Protein AF-A0A1B6M3J0-F1 (afdb_monomer_lite)

Foldseek 3Di:
DLDAQVCCCVPPVFGDLPRQSHKDKDKDADDPPDPCLVLLQLLCVVLVHHRIDIDIQGPDLPRDFAPRQLNLLSSQDDPVVSVCSSPDPVSSLSRHPPRPDDVNSVLSSLVVLLVVLVVVQVPDPDHLVRLVVVLPDPDDPSVNRVSSSVNSNNNSSVSSNVSSVVVVPD

Secondary structure (DSSP, 8-state):
----HHHHHHHHS---TT-TT-EEEEEEE--TT-TTHHHHHHHHHHTT--SEEEEEEESSS--S-HHHHHHHHHHH--HHHHHHHHH-TTGGGGGSTT----HHHHHHHHHHHHHHHHHHHHTSSS-HHHHHHHTTSS--HHHHHHHHHHHHHHHHHHHHHHHHHTTS--

InterPro domains:
  IPR015353 Rubisco LSMT, substrate-binding domain [PF09273] (32-157)
  IPR025785 Actin-histidine N-methyltransferase SETD3 [PS51565] (1-170)
  IPR036464 Rubisco LSMT, substrate-binding domain superfamily [G3DSA:3.90.1420.10] (16-170)
  IPR036464 Rubisco LSMT, substrate-binding domain superfamily [SSF81822] (27-167)

pLDDT: mean 94.97, std 6.17, range [44.78, 98.5]

Organism: NCBI:txid36148

Radius of gyration: 18.05 Å; chains: 1; bounding box: 44×30×51 Å

Structure (mmCIF, N/CA/C/O backbone):
data_AF-A0A1B6M3J0-F1
#
_entry.id   AF-A0A1B6M3J0-F1
#
loop_
_atom_site.group_PDB
_atom_site.id
_atom_site.type_symbol
_atom_site.label_atom_id
_atom_site.label_alt_id
_atom_site.label_comp_id
_atom_site.label_asym_id
_atom_site.label_entity_id
_atom_site.label_seq_id
_atom_site.pdbx_PDB_ins_code
_atom_site.Cartn_x
_atom_site.Cartn_y
_atom_site.Cartn_z
_atom_site.occupancy
_atom_site.B_iso_or_equiv
_atom_site.auth_seq_id
_atom_site.auth_comp_id
_atom_site.auth_asym_id
_atom_site.auth_atom_id
_atom_site.pdbx_PDB_model_num
ATOM 1 N N . GLY A 1 1 ? -19.029 -11.200 1.805 1.00 81.50 1 GLY A N 1
ATOM 2 C CA . GLY A 1 1 ? -17.891 -11.269 0.867 1.00 81.50 1 GLY A CA 1
ATOM 3 C C . GLY A 1 1 ? -16.689 -10.561 1.460 1.00 81.50 1 GLY A C 1
ATOM 4 O O . GLY A 1 1 ? -16.881 -9.819 2.419 1.00 81.50 1 GLY A O 1
ATOM 5 N N . ALA A 1 2 ? -15.498 -10.790 0.900 1.00 89.31 2 ALA A N 1
ATOM 6 C CA . ALA A 1 2 ? -14.243 -10.157 1.314 1.00 89.31 2 ALA A CA 1
ATOM 7 C C . ALA A 1 2 ? -14.296 -8.642 1.052 1.00 89.31 2 ALA A C 1
ATOM 9 O O . ALA A 1 2 ? -14.273 -8.211 -0.098 1.00 89.31 2 ALA A O 1
ATOM 10 N N . ARG A 1 3 ? -14.472 -7.849 2.111 1.00 94.06 3 ARG A N 1
ATOM 11 C CA . ARG A 1 3 ? -14.615 -6.387 2.063 1.00 94.06 3 ARG A CA 1
ATOM 12 C C . ARG A 1 3 ? -13.804 -5.773 3.192 1.00 94.06 3 ARG A C 1
ATOM 14 O O . ARG A 1 3 ? -13.760 -6.358 4.274 1.00 94.06 3 ARG A O 1
ATOM 21 N N . SER A 1 4 ? -13.217 -4.606 2.947 1.00 96.81 4 SER A N 1
ATOM 22 C CA . SER A 1 4 ? -12.476 -3.868 3.971 1.00 96.81 4 SER A CA 1
ATOM 23 C C . SER A 1 4 ? -13.411 -3.335 5.059 1.00 96.81 4 SER A C 1
ATOM 25 O O . SER A 1 4 ? -14.615 -3.178 4.837 1.00 96.81 4 SER A O 1
ATOM 27 N N . ASN A 1 5 ? -12.878 -3.016 6.238 1.00 97.88 5 ASN A N 1
ATOM 28 C CA . ASN A 1 5 ? -13.661 -2.360 7.285 1.00 97.88 5 ASN A CA 1
ATOM 29 C C . ASN A 1 5 ? -14.125 -0.957 6.876 1.00 97.88 5 ASN A C 1
ATOM 31 O O . ASN A 1 5 ? -15.194 -0.532 7.311 1.00 97.88 5 ASN A O 1
ATOM 35 N N . ALA A 1 6 ? -13.381 -0.268 6.005 1.00 97.06 6 ALA A N 1
ATOM 36 C CA . ALA A 1 6 ? -13.826 0.995 5.423 1.00 97.06 6 ALA A CA 1
ATOM 37 C C . ALA A 1 6 ? -15.109 0.799 4.594 1.00 97.06 6 ALA A C 1
ATOM 39 O O . ALA A 1 6 ? -16.091 1.515 4.794 1.00 97.06 6 ALA A O 1
ATOM 40 N N . ASP A 1 7 ? -15.144 -0.225 3.734 1.00 96.81 7 ASP A N 1
ATOM 41 C CA . ASP A 1 7 ? -16.330 -0.535 2.927 1.00 96.81 7 ASP A CA 1
ATOM 42 C C . ASP A 1 7 ? -17.501 -1.018 3.795 1.00 96.81 7 ASP A C 1
ATOM 44 O O . ASP A 1 7 ? -18.644 -0.617 3.574 1.00 96.81 7 ASP A O 1
ATOM 48 N N . LEU A 1 8 ? -17.236 -1.874 4.791 1.00 97.56 8 LEU A N 1
ATOM 49 C CA . LEU A 1 8 ? -18.263 -2.379 5.709 1.00 97.56 8 LEU A CA 1
ATOM 50 C C . LEU A 1 8 ? -18.876 -1.254 6.545 1.00 97.56 8 LEU A C 1
ATOM 52 O O . LEU A 1 8 ? -20.094 -1.222 6.711 1.00 97.56 8 LEU A O 1
ATOM 56 N N . LEU A 1 9 ? -18.078 -0.298 7.021 1.00 97.25 9 LEU A N 1
ATOM 57 C CA . LEU A 1 9 ? -18.622 0.818 7.784 1.00 97.25 9 LEU A CA 1
ATOM 58 C C . LEU A 1 9 ? -19.526 1.686 6.905 1.00 97.25 9 LEU A C 1
ATOM 60 O O . LEU A 1 9 ? -20.663 1.958 7.283 1.00 97.25 9 LEU A O 1
ATOM 64 N N . VAL A 1 10 ? -19.048 2.078 5.722 1.00 96.38 10 VAL A N 1
ATOM 65 C CA . VAL A 1 10 ? -19.773 2.996 4.829 1.00 96.38 10 VAL A CA 1
ATOM 66 C C . VAL A 1 10 ? -21.038 2.358 4.252 1.00 96.38 10 VAL A C 1
ATOM 68 O O . VAL A 1 10 ? -22.070 3.019 4.160 1.00 96.38 10 VAL A O 1
ATOM 71 N N . HIS A 1 11 ? -20.981 1.081 3.865 1.00 96.81 11 HIS A N 1
ATOM 72 C CA . HIS A 1 11 ? -22.073 0.425 3.137 1.00 96.81 11 HIS A CA 1
ATOM 73 C C . HIS A 1 11 ? -22.921 -0.521 3.988 1.00 96.81 11 HIS A C 1
ATOM 75 O O . HIS A 1 11 ? -23.999 -0.929 3.554 1.00 96.81 11 HIS A O 1
ATOM 81 N N . ASN A 1 12 ? -22.457 -0.899 5.179 1.00 96.44 12 ASN A N 1
ATOM 82 C CA . ASN A 1 12 ? -23.159 -1.830 6.060 1.00 96.44 12 ASN A CA 1
ATOM 83 C C . ASN A 1 12 ? -23.292 -1.338 7.509 1.00 96.44 12 ASN A C 1
ATOM 85 O O . ASN A 1 12 ? -24.008 -1.975 8.277 1.00 96.44 12 ASN A O 1
ATOM 89 N N . GLY A 1 13 ? -22.669 -0.215 7.878 1.00 96.25 13 GLY A N 1
ATOM 90 C CA . GLY A 1 13 ? -22.856 0.425 9.180 1.00 96.25 13 GLY A CA 1
ATOM 91 C C . GLY A 1 13 ? -22.132 -0.253 10.343 1.00 96.25 13 GLY A C 1
ATOM 92 O O . GLY A 1 13 ? -22.510 -0.028 11.489 1.00 96.25 13 GLY A O 1
ATOM 93 N N . PHE A 1 14 ? -21.115 -1.082 10.086 1.00 96.44 14 PHE A N 1
ATOM 94 C CA . PHE A 1 14 ? -20.349 -1.735 11.150 1.00 96.44 14 PHE A CA 1
ATOM 95 C C . PHE A 1 14 ? -18.865 -1.895 10.809 1.00 96.44 14 PHE A C 1
ATOM 97 O O . PHE A 1 14 ? -18.480 -1.953 9.644 1.00 96.44 14 PHE A O 1
ATOM 104 N N . VAL A 1 15 ? -18.040 -2.025 11.849 1.00 96.94 15 VAL A N 1
ATOM 105 C CA . VAL A 1 15 ? -16.629 -2.422 11.758 1.00 96.94 15 VAL A CA 1
ATOM 106 C C . VAL A 1 15 ? -16.493 -3.815 12.359 1.00 96.94 15 VAL A C 1
ATOM 108 O O . VAL A 1 15 ? -17.053 -4.085 13.419 1.00 96.94 15 VAL A O 1
ATOM 111 N N . TYR A 1 16 ? -15.751 -4.701 11.695 1.00 95.06 16 TYR A N 1
ATOM 112 C CA . TYR A 1 16 ? -15.444 -6.036 12.197 1.00 95.06 16 TYR A CA 1
ATOM 113 C C . TYR A 1 16 ? -13.965 -6.102 12.631 1.00 95.06 16 TYR A C 1
ATOM 115 O O . TYR A 1 16 ? -13.080 -6.157 11.773 1.00 95.06 16 TYR A O 1
ATOM 123 N N . PRO A 1 17 ? -13.661 -6.073 13.947 1.00 88.62 17 PRO A N 1
ATOM 124 C CA . PRO A 1 17 ? -12.281 -5.983 14.448 1.00 88.62 17 PRO A CA 1
ATOM 125 C C . PRO A 1 17 ? -11.341 -7.092 13.952 1.00 88.62 17 PRO A C 1
ATOM 127 O O . PR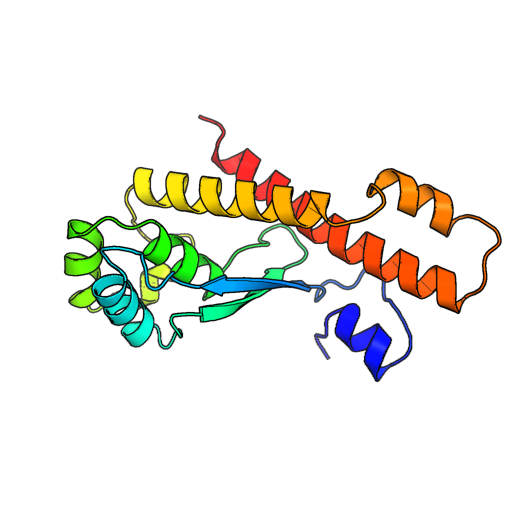O A 1 17 ? -10.163 -6.835 13.682 1.00 88.62 17 PRO A O 1
ATOM 130 N N . ASP A 1 18 ? -11.878 -8.299 13.762 1.00 90.75 18 ASP A N 1
ATOM 131 C CA . ASP A 1 18 ? -11.139 -9.493 13.335 1.00 90.75 18 ASP A CA 1
ATOM 132 C C . ASP A 1 18 ? -11.290 -9.786 11.836 1.00 90.75 18 ASP A C 1
ATOM 134 O O . ASP A 1 18 ? -11.115 -10.916 11.383 1.00 90.75 18 ASP A O 1
ATOM 138 N N . ASN A 1 19 ? -11.620 -8.767 11.040 1.00 95.31 19 ASN A N 1
ATOM 139 C CA . ASN A 1 19 ? -11.766 -8.914 9.599 1.00 95.31 19 ASN A CA 1
ATOM 140 C C . ASN A 1 19 ? -10.438 -9.313 8.937 1.00 95.31 19 ASN A C 1
ATOM 142 O O . ASN A 1 19 ? -9.568 -8.477 8.705 1.00 95.31 19 ASN A O 1
ATOM 146 N N . LEU A 1 20 ? -10.306 -10.592 8.586 1.00 93.75 20 LEU A N 1
ATOM 147 C CA . LEU A 1 20 ? -9.136 -11.138 7.889 1.00 93.75 20 LEU A CA 1
ATOM 148 C C . LEU A 1 20 ? -8.965 -10.583 6.468 1.00 93.75 20 LEU A C 1
ATOM 150 O O . LEU A 1 20 ? -7.880 -10.679 5.907 1.00 93.75 20 LEU A O 1
ATOM 154 N N . HIS A 1 21 ? -10.019 -9.997 5.897 1.00 94.94 21 HIS A N 1
ATOM 155 C CA . HIS A 1 21 ? -10.007 -9.368 4.577 1.00 94.94 21 HIS A CA 1
ATOM 156 C C . HIS A 1 21 ? -9.891 -7.843 4.657 1.00 94.94 21 HIS A C 1
ATOM 158 O O . HIS A 1 21 ? -10.203 -7.150 3.687 1.00 94.94 21 HIS A O 1
ATOM 164 N N . ASP A 1 22 ? -9.504 -7.308 5.817 1.00 97.44 22 ASP A N 1
ATOM 165 C CA . ASP A 1 22 ? -9.300 -5.877 5.955 1.00 97.44 22 ASP A CA 1
ATOM 166 C C . ASP A 1 22 ? -8.068 -5.406 5.179 1.00 97.44 22 ASP A C 1
ATOM 168 O O . ASP A 1 22 ? -7.095 -6.142 4.989 1.00 97.44 22 ASP A O 1
ATOM 172 N N . SER A 1 23 ? -8.116 -4.160 4.724 1.00 97.06 23 SER A N 1
ATOM 173 C CA . SER A 1 23 ? -7.068 -3.586 3.890 1.00 97.06 23 SER A CA 1
ATOM 174 C C . SER A 1 23 ? -7.018 -2.076 4.037 1.00 97.06 23 SER A C 1
ATOM 176 O O . SER A 1 23 ? -8.056 -1.428 4.168 1.00 97.06 23 SER A O 1
ATOM 178 N N . PHE A 1 24 ? -5.824 -1.508 3.914 1.00 97.50 24 PHE A N 1
ATOM 179 C CA . PHE A 1 24 ? -5.606 -0.071 3.888 1.00 97.50 24 PHE A CA 1
ATOM 180 C C . PHE A 1 24 ? -5.258 0.390 2.471 1.00 97.50 24 PHE A C 1
ATOM 182 O O . PHE A 1 24 ? -4.320 -0.118 1.857 1.00 97.50 24 PHE A O 1
ATOM 189 N N . ARG A 1 25 ? -5.984 1.380 1.947 1.00 96.88 25 ARG A N 1
ATOM 190 C CA . ARG A 1 25 ? -5.740 1.913 0.603 1.00 96.88 25 ARG A CA 1
ATOM 191 C C . ARG A 1 25 ? -4.595 2.926 0.611 1.00 96.88 25 ARG A C 1
ATOM 193 O O . ARG A 1 25 ? -4.664 3.941 1.298 1.00 96.88 25 ARG A O 1
ATOM 200 N N . VAL A 1 26 ? -3.575 2.702 -0.212 1.00 96.75 26 VAL A N 1
ATOM 201 C CA . VAL A 1 26 ? -2.438 3.611 -0.392 1.00 96.75 26 VAL A CA 1
ATOM 202 C C . VAL A 1 26 ? -2.342 4.080 -1.839 1.00 96.75 26 VAL A C 1
ATOM 204 O O . VAL A 1 26 ? -2.163 3.291 -2.762 1.00 96.75 26 VAL A O 1
ATOM 207 N N . ARG A 1 27 ? -2.423 5.396 -2.045 1.00 96.31 27 ARG A N 1
ATOM 208 C CA . ARG A 1 27 ? -2.217 5.992 -3.367 1.00 96.31 27 ARG A CA 1
ATOM 209 C C . ARG A 1 27 ? -0.737 6.235 -3.627 1.00 96.31 27 ARG A C 1
ATOM 211 O O . ARG A 1 27 ? -0.088 6.947 -2.849 1.00 96.31 27 ARG A O 1
ATOM 218 N N . LEU A 1 28 ? -0.241 5.676 -4.729 1.00 97.81 28 LEU A N 1
ATOM 219 C CA . LEU A 1 28 ? 1.138 5.804 -5.203 1.00 97.81 28 LEU A CA 1
ATOM 220 C C . LEU A 1 28 ? 1.158 6.214 -6.678 1.00 97.81 28 LEU A C 1
ATOM 222 O O . LEU A 1 28 ? 0.202 5.977 -7.418 1.00 97.81 28 LEU A O 1
ATOM 226 N N . GLY A 1 29 ? 2.251 6.841 -7.107 1.00 97.19 29 GLY A N 1
ATOM 227 C CA . GLY A 1 29 ? 2.433 7.207 -8.504 1.00 97.19 29 GLY A CA 1
ATOM 228 C C . GLY A 1 29 ? 3.853 7.649 -8.832 1.00 97.19 29 GLY A C 1
ATOM 229 O O . GLY A 1 29 ? 4.587 8.113 -7.961 1.00 97.19 29 GLY A O 1
ATOM 230 N N . VAL A 1 30 ? 4.216 7.508 -10.104 1.00 97.31 30 VAL A N 1
ATOM 231 C CA . VAL A 1 30 ? 5.461 8.018 -10.681 1.00 97.31 30 VAL A CA 1
ATOM 232 C C . VAL A 1 30 ? 5.291 9.514 -10.939 1.00 97.31 30 VAL A C 1
ATOM 234 O O . VAL A 1 30 ? 4.358 9.941 -11.626 1.00 97.31 30 VAL A O 1
ATOM 237 N N . ALA A 1 31 ? 6.164 10.332 -10.352 1.00 95.19 31 ALA A N 1
ATOM 238 C CA . ALA A 1 31 ? 6.106 11.779 -10.519 1.00 95.19 31 ALA A CA 1
ATOM 239 C C . ALA A 1 31 ? 6.463 12.174 -11.959 1.00 95.19 31 ALA A C 1
ATOM 241 O O . ALA A 1 31 ? 7.361 11.603 -12.562 1.00 95.19 31 ALA A O 1
ATOM 242 N N . LYS A 1 32 ? 5.823 13.215 -12.505 1.00 92.81 32 LYS A N 1
ATOM 243 C CA . LYS A 1 32 ? 6.162 13.721 -13.852 1.00 92.81 32 LYS A CA 1
ATOM 244 C C . LYS A 1 32 ? 7.578 14.298 -13.946 1.00 92.81 32 LYS A C 1
ATOM 246 O O . LYS A 1 32 ? 8.127 14.374 -15.035 1.00 92.81 32 LYS A O 1
ATOM 251 N N . SER A 1 33 ? 8.131 14.745 -12.820 1.00 95.56 33 SER A N 1
ATOM 252 C CA . SER A 1 33 ? 9.494 15.271 -12.706 1.00 95.56 33 SER A CA 1
ATOM 253 C C . SER A 1 33 ? 10.555 14.179 -12.571 1.00 95.56 33 SER A C 1
ATOM 255 O O . SER A 1 33 ? 11.734 14.497 -12.462 1.00 95.56 33 SER A O 1
ATOM 257 N N . ASP A 1 34 ? 10.147 12.913 -12.494 1.00 96.50 34 ASP A N 1
ATOM 258 C CA . ASP A 1 34 ? 11.059 11.784 -12.415 1.00 96.50 34 ASP A CA 1
ATOM 259 C C . ASP A 1 34 ? 11.776 11.595 -13.767 1.00 96.50 34 ASP A C 1
ATOM 261 O O . ASP A 1 34 ? 11.098 11.404 -14.781 1.00 96.50 34 ASP A O 1
ATOM 265 N N . PRO A 1 35 ? 13.123 11.631 -13.808 1.00 97.25 35 PRO A N 1
ATOM 266 C CA . PRO A 1 35 ? 13.877 11.480 -15.049 1.00 97.25 35 PRO A CA 1
ATOM 267 C C . PRO A 1 35 ? 13.607 10.175 -15.801 1.00 97.25 35 PRO A C 1
ATOM 269 O O . PRO A 1 35 ? 13.737 10.173 -17.018 1.00 97.25 35 PRO A O 1
ATOM 272 N N . LEU A 1 36 ? 13.222 9.094 -15.105 1.00 98.00 36 LEU A N 1
ATOM 273 C CA . LEU A 1 36 ? 12.926 7.795 -15.734 1.00 98.00 36 LEU A CA 1
ATOM 274 C C . LEU A 1 36 ? 11.415 7.507 -15.795 1.00 98.00 36 LEU A C 1
ATOM 276 O O . LEU A 1 36 ? 10.982 6.350 -15.798 1.00 98.00 36 LEU A O 1
ATOM 280 N N . ALA A 1 37 ? 10.573 8.549 -15.775 1.00 97.62 37 ALA A N 1
ATOM 281 C CA . ALA A 1 37 ? 9.119 8.387 -15.770 1.00 97.62 37 ALA A CA 1
ATOM 282 C C . ALA A 1 37 ? 8.600 7.605 -16.987 1.00 97.62 37 ALA A C 1
ATOM 284 O O . ALA A 1 37 ? 7.660 6.815 -16.859 1.00 97.62 37 ALA A O 1
ATOM 285 N N . ALA A 1 38 ? 9.199 7.819 -18.162 1.00 97.44 38 ALA A N 1
ATOM 286 C CA . ALA A 1 38 ? 8.793 7.161 -19.399 1.00 97.44 38 ALA A CA 1
ATOM 287 C C . ALA A 1 38 ? 9.142 5.664 -19.380 1.00 97.44 38 ALA A C 1
ATOM 289 O O . ALA A 1 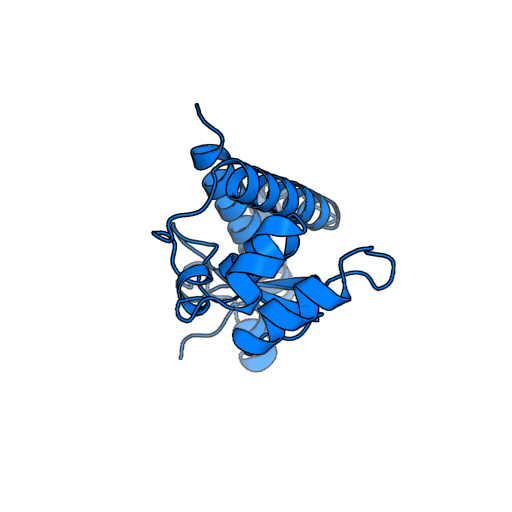38 ? 8.318 4.822 -19.741 1.00 97.44 38 ALA A O 1
ATOM 290 N N . GLU A 1 39 ? 10.336 5.331 -18.901 1.00 98.19 39 GLU A N 1
ATOM 291 C CA . GLU A 1 39 ? 10.872 3.981 -18.778 1.00 98.19 39 GLU A CA 1
ATOM 292 C C . GLU A 1 39 ? 10.084 3.184 -17.735 1.00 98.19 39 GLU A C 1
ATOM 294 O O . GLU A 1 39 ? 9.612 2.083 -18.024 1.00 98.19 39 GLU A O 1
ATOM 299 N N . ARG A 1 40 ? 9.826 3.775 -16.558 1.00 98.44 40 ARG A N 1
ATOM 300 C CA . ARG A 1 40 ? 8.937 3.178 -15.547 1.00 98.44 40 ARG A CA 1
ATOM 301 C C . ARG A 1 40 ? 7.539 2.950 -16.107 1.00 98.44 40 ARG A C 1
ATOM 303 O O . ARG A 1 40 ? 6.981 1.870 -15.932 1.00 98.44 40 ARG A O 1
ATOM 310 N N . GLY A 1 41 ? 6.990 3.932 -16.824 1.00 97.88 41 GLY A N 1
ATOM 311 C CA . GLY A 1 41 ? 5.690 3.812 -17.482 1.00 97.88 41 GLY A CA 1
ATOM 312 C C . GLY A 1 41 ? 5.626 2.655 -18.479 1.00 97.88 41 GLY A C 1
ATOM 313 O O . GLY A 1 41 ? 4.623 1.946 -18.518 1.00 97.88 41 GLY A O 1
ATOM 314 N N . ARG A 1 42 ? 6.703 2.410 -19.234 1.00 98.00 42 ARG A N 1
ATOM 315 C CA . ARG A 1 42 ? 6.790 1.290 -20.180 1.00 98.00 42 ARG A CA 1
ATOM 316 C C . ARG A 1 42 ? 6.717 -0.064 -19.472 1.00 98.00 42 ARG A C 1
ATOM 318 O O . ARG A 1 42 ? 5.936 -0.913 -19.892 1.00 98.00 42 ARG A O 1
ATOM 325 N N . VAL A 1 43 ? 7.479 -0.258 -18.393 1.00 98.38 43 VAL A N 1
ATOM 326 C CA . VAL A 1 43 ? 7.450 -1.517 -17.623 1.00 98.38 43 VAL A CA 1
ATOM 327 C C . VAL A 1 43 ? 6.095 -1.703 -16.929 1.00 98.38 43 VAL A C 1
ATOM 329 O O . VAL A 1 43 ? 5.502 -2.777 -17.018 1.00 98.38 43 VAL A O 1
ATOM 332 N N . LEU A 1 44 ? 5.551 -0.647 -16.311 1.00 98.38 44 LEU A N 1
ATOM 333 C CA . LEU A 1 44 ? 4.227 -0.684 -15.675 1.00 98.38 44 LEU A CA 1
ATOM 334 C C . LEU A 1 44 ? 3.112 -1.024 -16.673 1.00 98.38 44 LEU A C 1
ATOM 336 O O . LEU A 1 44 ? 2.244 -1.834 -16.358 1.00 98.38 44 LEU A O 1
ATOM 340 N N . ALA A 1 45 ? 3.160 -0.487 -17.894 1.00 97.88 45 ALA A N 1
ATOM 341 C CA . ALA A 1 45 ? 2.180 -0.802 -18.930 1.00 97.88 45 ALA A CA 1
ATOM 342 C C . ALA A 1 45 ? 2.177 -2.297 -19.295 1.00 97.88 45 ALA A C 1
ATOM 344 O O . ALA A 1 45 ? 1.106 -2.876 -19.475 1.00 97.88 45 ALA A O 1
ATOM 345 N N . ARG A 1 46 ? 3.349 -2.948 -19.336 1.00 97.56 46 ARG A N 1
ATOM 346 C CA . ARG A 1 46 ? 3.449 -4.404 -19.566 1.00 97.56 46 ARG A CA 1
ATOM 347 C C . ARG A 1 46 ? 2.871 -5.229 -18.414 1.00 97.56 46 ARG A C 1
ATOM 349 O O . ARG A 1 46 ? 2.387 -6.331 -18.641 1.00 97.56 46 ARG A O 1
ATOM 356 N N . LEU A 1 47 ? 2.873 -4.675 -17.204 1.00 96.94 47 LEU A N 1
ATOM 357 C CA . LEU A 1 47 ? 2.215 -5.238 -16.021 1.00 96.94 47 LEU A CA 1
ATOM 358 C C . LEU A 1 47 ? 0.714 -4.909 -15.943 1.00 96.94 47 LEU A C 1
ATOM 360 O O . LEU A 1 47 ? 0.071 -5.256 -14.955 1.00 96.94 47 LEU A O 1
ATOM 364 N N . ALA A 1 48 ? 0.158 -4.215 -16.945 1.00 97.00 48 ALA A N 1
ATOM 365 C CA . ALA A 1 48 ? -1.190 -3.647 -16.912 1.00 97.00 48 ALA A CA 1
ATOM 366 C C . ALA A 1 48 ? -1.438 -2.733 -15.692 1.00 97.00 48 ALA A C 1
ATOM 368 O O . ALA A 1 48 ? -2.562 -2.618 -15.201 1.00 97.00 48 ALA A O 1
ATOM 369 N N . LEU A 1 49 ? -0.386 -2.064 -15.209 1.00 97.12 49 LEU A N 1
ATOM 370 C CA . LEU A 1 49 ? -0.447 -1.108 -14.110 1.00 97.12 49 LEU A CA 1
ATOM 371 C C . LEU A 1 49 ? -0.396 0.330 -14.637 1.00 97.12 49 LEU A C 1
ATOM 373 O O . LEU A 1 49 ? 0.437 0.655 -15.487 1.00 97.12 49 LEU A O 1
ATOM 377 N N . PRO A 1 50 ? -1.245 1.233 -14.121 1.00 96.94 50 PRO A N 1
ATOM 378 C CA . PRO A 1 50 ? -1.127 2.649 -14.427 1.00 96.94 50 PRO A CA 1
ATOM 379 C C . PRO A 1 50 ? 0.084 3.259 -13.706 1.00 96.94 50 PRO A C 1
ATOM 381 O O . PRO A 1 50 ? 0.543 2.772 -12.673 1.00 96.94 50 PRO A O 1
ATOM 384 N N . THR A 1 51 ? 0.567 4.397 -14.205 1.00 96.75 51 THR A N 1
ATOM 385 C CA . THR A 1 51 ? 1.660 5.154 -13.566 1.00 96.75 51 THR A CA 1
ATOM 386 C C . THR A 1 51 ? 1.260 5.796 -12.240 1.00 96.75 51 THR A C 1
ATOM 388 O O . THR A 1 51 ? 2.135 6.205 -11.482 1.00 96.75 51 THR A O 1
ATOM 391 N N . ALA A 1 52 ? -0.038 5.873 -11.937 1.00 97.38 52 ALA A N 1
ATOM 392 C CA . ALA A 1 52 ? -0.569 6.240 -10.632 1.00 97.38 52 ALA A CA 1
ATOM 393 C C . ALA A 1 52 ? -1.852 5.449 -10.347 1.00 97.38 52 ALA A C 1
ATOM 395 O O . ALA A 1 52 ? -2.762 5.433 -11.177 1.00 97.38 52 ALA A O 1
ATOM 396 N N . ALA A 1 53 ? -1.930 4.825 -9.174 1.00 96.00 53 ALA A N 1
ATOM 397 C CA . ALA A 1 53 ? -3.050 3.981 -8.769 1.00 96.00 53 ALA A CA 1
ATOM 398 C C . ALA A 1 53 ? -3.264 4.001 -7.252 1.00 96.00 53 ALA A C 1
ATOM 400 O O . ALA A 1 53 ? -2.380 4.371 -6.471 1.00 96.00 53 ALA A O 1
ATOM 401 N N . ASP A 1 54 ? -4.458 3.566 -6.863 1.00 96.62 54 ASP A N 1
ATOM 402 C CA . ASP A 1 54 ? -4.752 3.152 -5.501 1.00 96.62 54 ASP A CA 1
ATOM 403 C C . ASP A 1 54 ? -4.359 1.677 -5.354 1.00 96.62 54 ASP A C 1
ATOM 405 O O . ASP A 1 54 ? -4.890 0.811 -6.046 1.00 96.62 54 ASP A O 1
ATOM 409 N N . PHE A 1 55 ? -3.430 1.402 -4.448 1.00 97.38 55 PHE A N 1
ATOM 410 C CA . PHE A 1 55 ? -3.014 0.058 -4.061 1.00 97.38 55 PHE A CA 1
ATOM 411 C C . PHE A 1 55 ? -3.552 -0.278 -2.672 1.00 97.38 55 PHE A C 1
ATOM 413 O O . PHE A 1 55 ? -4.079 0.589 -1.971 1.00 97.38 55 PHE A O 1
ATOM 420 N N . VAL A 1 56 ? -3.398 -1.532 -2.253 1.00 96.38 56 VAL A N 1
ATOM 421 C CA . VAL A 1 56 ? -3.843 -1.997 -0.937 1.00 96.38 56 VAL A CA 1
ATOM 422 C C . VAL A 1 56 ? -2.688 -2.596 -0.146 1.00 96.38 56 VAL A C 1
ATOM 424 O O . VAL A 1 56 ? -1.904 -3.378 -0.674 1.00 96.38 56 VAL A O 1
ATOM 427 N N . LEU A 1 57 ? -2.601 -2.214 1.125 1.00 97.62 57 LEU A N 1
ATOM 428 C CA . LEU A 1 57 ? -1.879 -2.949 2.153 1.00 97.62 57 LEU A CA 1
ATOM 429 C C . LEU A 1 57 ? -2.864 -3.905 2.810 1.00 97.62 57 LEU A C 1
ATOM 431 O O . LEU A 1 57 ? -3.923 -3.478 3.273 1.00 97.62 57 LEU A O 1
ATOM 435 N N . LEU A 1 58 ? -2.532 -5.186 2.837 1.00 96.31 58 LEU A N 1
ATOM 436 C CA . LEU A 1 58 ? -3.410 -6.212 3.384 1.00 96.31 58 LEU A CA 1
ATOM 437 C C . LEU A 1 58 ? -3.200 -6.363 4.886 1.00 96.31 58 LEU A C 1
ATOM 439 O O . LEU A 1 58 ? -2.095 -6.185 5.403 1.00 96.31 58 LEU A O 1
ATOM 443 N N . ARG A 1 59 ? -4.256 -6.742 5.602 1.00 94.06 59 ARG A N 1
ATOM 444 C CA . ARG A 1 59 ? -4.101 -7.268 6.954 1.00 94.06 59 ARG A CA 1
ATOM 445 C C . ARG A 1 59 ? -3.437 -8.646 6.895 1.00 94.06 59 ARG A C 1
ATOM 447 O O . ARG A 1 59 ? -3.840 -9.497 6.111 1.00 94.06 59 ARG A O 1
ATOM 454 N N . GLY A 1 60 ? -2.486 -8.895 7.794 1.00 88.94 60 GLY A N 1
ATOM 455 C CA . GLY A 1 60 ? -1.904 -10.222 8.004 1.00 88.94 60 GLY A CA 1
ATOM 456 C C . GLY A 1 60 ? -0.381 -10.256 7.855 1.00 88.94 60 GLY A C 1
ATOM 457 O O . GLY A 1 60 ? 0.264 -9.208 7.849 1.00 88.94 60 GLY A O 1
ATOM 458 N N . PRO A 1 61 ? 0.209 -11.462 7.760 1.00 88.00 61 PRO A N 1
ATOM 459 C CA . PRO A 1 61 ? 1.661 -11.647 7.752 1.00 88.00 61 PRO A CA 1
ATOM 460 C C . PRO A 1 61 ? 2.325 -11.244 6.429 1.00 88.00 61 PRO A C 1
ATOM 462 O O . PRO A 1 61 ? 3.545 -11.123 6.379 1.00 88.00 61 PRO A O 1
ATOM 465 N N . GLN A 1 62 ? 1.550 -11.054 5.357 1.00 91.00 62 GLN A N 1
ATOM 466 C CA . GLN A 1 62 ? 2.026 -10.623 4.041 1.00 91.00 62 GLN A CA 1
ATOM 467 C C . GLN A 1 62 ? 1.215 -9.401 3.577 1.00 91.00 62 GLN A C 1
ATOM 469 O O . GLN A 1 62 ? 0.303 -9.523 2.768 1.00 91.00 62 GLN A O 1
ATOM 474 N N . PRO A 1 63 ? 1.509 -8.207 4.119 1.00 94.75 63 PRO A N 1
ATOM 475 C CA . PRO A 1 63 ? 0.745 -6.995 3.838 1.00 94.75 63 PRO A CA 1
ATOM 476 C C . PRO A 1 63 ? 1.028 -6.400 2.451 1.00 94.75 63 PRO A C 1
ATOM 478 O O . PRO A 1 63 ? 0.307 -5.501 2.023 1.00 94.75 63 PRO A O 1
ATOM 481 N N . VAL A 1 64 ? 2.077 -6.864 1.762 1.00 95.31 64 VAL A N 1
ATOM 482 C CA . VAL A 1 64 ? 2.530 -6.350 0.464 1.00 95.31 64 VAL A CA 1
ATOM 483 C C . VAL A 1 64 ? 2.712 -7.511 -0.507 1.00 95.31 64 VAL A C 1
ATOM 485 O O . VAL A 1 64 ? 3.586 -8.350 -0.307 1.00 95.31 64 VAL A O 1
ATOM 488 N N . GLU A 1 65 ? 1.920 -7.532 -1.575 1.00 92.81 65 GLU A N 1
ATOM 489 C CA . GLU A 1 65 ? 1.968 -8.576 -2.601 1.00 92.81 65 GLU A CA 1
ATOM 490 C C . GLU A 1 65 ? 1.487 -8.064 -3.968 1.00 92.81 65 GLU A C 1
ATOM 492 O O . GLU A 1 65 ? 0.981 -6.940 -4.100 1.00 92.81 65 GLU A O 1
ATOM 497 N N . GLY A 1 66 ? 1.669 -8.889 -5.002 1.00 95.56 66 GLY A N 1
ATOM 498 C CA . GLY A 1 66 ? 1.072 -8.697 -6.319 1.00 95.56 66 GLY A CA 1
ATOM 499 C C . GLY A 1 66 ? 1.407 -7.347 -6.953 1.00 95.56 66 GLY A C 1
ATOM 500 O O . GLY A 1 66 ? 2.568 -6.988 -7.153 1.00 95.56 66 GLY A O 1
ATOM 501 N N . GLN A 1 67 ? 0.363 -6.585 -7.284 1.00 96.56 67 GLN A N 1
ATOM 502 C CA . GLN A 1 67 ? 0.483 -5.312 -7.998 1.00 96.56 67 GLN A CA 1
ATOM 503 C C . GLN A 1 67 ? 1.217 -4.229 -7.199 1.00 96.56 67 GLN A C 1
ATOM 505 O O . GLN A 1 67 ? 1.986 -3.467 -7.784 1.00 96.56 67 GLN A O 1
ATOM 510 N N . LEU A 1 68 ? 1.013 -4.164 -5.876 1.00 97.62 68 LEU A N 1
ATOM 511 C CA . LEU A 1 68 ? 1.723 -3.200 -5.031 1.00 97.62 68 LEU A CA 1
ATOM 512 C C . LEU A 1 68 ? 3.224 -3.511 -5.020 1.00 97.62 68 LEU A C 1
ATOM 514 O O . LEU A 1 68 ? 4.036 -2.606 -5.200 1.00 97.62 68 LEU A O 1
ATOM 518 N N . LEU A 1 69 ? 3.587 -4.787 -4.867 1.00 97.12 69 LEU A N 1
ATOM 519 C CA . LEU A 1 69 ? 4.982 -5.227 -4.888 1.00 97.12 69 LEU A CA 1
ATOM 520 C C . LEU A 1 69 ? 5.656 -4.889 -6.225 1.00 97.12 69 LEU A C 1
ATOM 522 O O . LEU A 1 69 ? 6.720 -4.267 -6.243 1.00 97.12 69 LEU A O 1
ATOM 526 N N . ALA A 1 70 ? 5.007 -5.225 -7.340 1.00 97.88 70 ALA A N 1
ATOM 527 C CA . ALA A 1 70 ? 5.529 -4.927 -8.669 1.00 97.88 70 ALA A CA 1
ATOM 528 C C . ALA A 1 70 ? 5.708 -3.419 -8.895 1.00 97.88 70 ALA A C 1
ATOM 530 O O . ALA A 1 70 ? 6.750 -2.989 -9.392 1.00 97.88 70 ALA A O 1
ATOM 531 N N . PHE A 1 71 ? 4.737 -2.600 -8.474 1.00 98.50 71 PHE A N 1
ATOM 532 C CA . PHE A 1 71 ? 4.847 -1.146 -8.574 1.00 98.50 71 PHE A CA 1
ATOM 533 C C . PHE A 1 71 ? 6.045 -0.611 -7.780 1.00 98.50 71 PHE A C 1
ATOM 535 O O . PHE A 1 71 ? 6.823 0.178 -8.310 1.00 98.50 71 PHE A O 1
ATOM 542 N N . LEU A 1 72 ? 6.226 -1.050 -6.530 1.00 97.69 72 LEU A N 1
ATOM 543 C CA . LEU A 1 72 ? 7.334 -0.614 -5.670 1.00 97.69 72 LEU A CA 1
ATOM 544 C C . LEU A 1 72 ? 8.702 -0.987 -6.251 1.00 97.69 72 LEU A C 1
ATOM 546 O O . LEU A 1 72 ? 9.635 -0.180 -6.192 1.00 97.69 72 LEU A O 1
ATOM 550 N N . ARG A 1 73 ? 8.813 -2.179 -6.846 1.00 97.69 73 ARG A N 1
ATOM 551 C CA . ARG A 1 73 ? 10.025 -2.636 -7.537 1.00 97.69 73 ARG A CA 1
ATOM 552 C C . ARG A 1 73 ? 10.341 -1.747 -8.731 1.00 97.69 73 ARG A C 1
ATOM 554 O O . ARG A 1 73 ? 11.421 -1.166 -8.772 1.00 97.69 73 ARG A O 1
ATOM 561 N N . VAL A 1 74 ? 9.388 -1.555 -9.647 1.00 98.12 74 VAL A N 1
ATOM 562 C CA . VAL A 1 74 ? 9.578 -0.694 -10.832 1.00 98.12 74 VAL A CA 1
ATOM 563 C C . VAL A 1 74 ? 9.881 0.752 -10.433 1.00 98.12 74 VAL A C 1
ATOM 565 O O . VAL A 1 74 ? 10.759 1.395 -11.007 1.00 98.12 74 VAL A O 1
ATOM 568 N N . PHE A 1 75 ? 9.214 1.260 -9.397 1.00 97.44 75 PHE A N 1
ATOM 569 C CA . PHE A 1 75 ? 9.489 2.584 -8.844 1.00 97.44 75 PHE A CA 1
ATOM 570 C C . PHE A 1 75 ? 10.944 2.725 -8.358 1.00 97.44 75 PHE A C 1
ATOM 572 O O . PHE A 1 75 ? 11.542 3.787 -8.505 1.00 97.44 75 PHE A O 1
ATOM 579 N N . SER A 1 76 ? 11.542 1.644 -7.859 1.00 97.00 76 SER A N 1
ATOM 580 C CA . SER A 1 76 ? 12.878 1.636 -7.243 1.00 97.00 76 SER A CA 1
ATOM 581 C C . SER A 1 76 ? 14.024 1.269 -8.195 1.00 97.00 76 SER A C 1
ATOM 583 O O . SER A 1 76 ? 15.199 1.412 -7.840 1.00 97.00 76 SER A O 1
ATOM 585 N N . MET A 1 77 ? 13.699 0.817 -9.407 1.00 97.38 77 MET A N 1
ATOM 586 C CA . MET A 1 77 ? 14.660 0.427 -10.439 1.00 97.38 77 MET A CA 1
ATOM 587 C C . MET A 1 77 ? 15.481 1.612 -10.965 1.00 97.38 77 MET A C 1
ATOM 589 O O . MET A 1 77 ? 15.008 2.751 -11.014 1.00 97.38 77 MET A O 1
ATOM 593 N N . GLN A 1 78 ? 16.719 1.322 -11.370 1.00 96.56 78 GLN A N 1
ATOM 594 C CA . GLN A 1 78 ? 17.555 2.221 -12.177 1.00 96.56 78 GLN A CA 1
ATOM 595 C C . GLN A 1 78 ? 17.349 1.941 -13.670 1.00 96.56 78 GLN A C 1
ATOM 597 O O . GLN A 1 78 ? 16.700 0.961 -14.032 1.00 96.56 78 GLN A O 1
ATOM 602 N N . GLN A 1 79 ? 17.927 2.781 -14.529 1.00 96.69 79 GLN A N 1
ATOM 603 C CA . GLN A 1 79 ? 17.761 2.700 -15.981 1.00 96.69 79 GLN A CA 1
ATOM 604 C C . GLN A 1 79 ? 18.044 1.299 -16.552 1.00 96.69 79 GLN A C 1
ATOM 606 O O . GLN A 1 79 ? 17.181 0.745 -17.223 1.00 96.69 79 GLN A O 1
ATOM 611 N N . GLU A 1 80 ? 19.180 0.688 -16.210 1.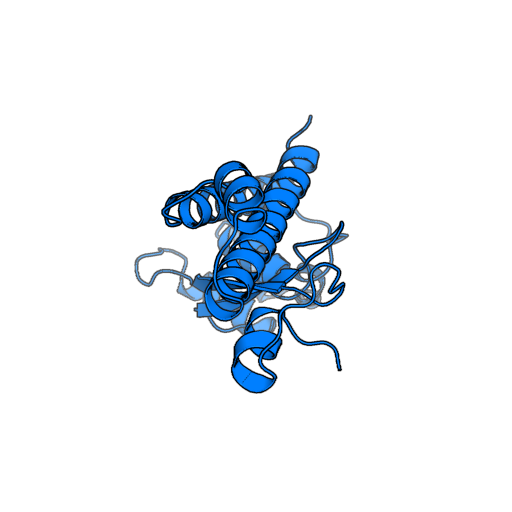00 95.81 80 GLU A N 1
ATOM 612 C CA . GLU A 1 80 ? 19.573 -0.649 -16.697 1.00 95.81 80 GLU A CA 1
ATOM 613 C C . GLU A 1 80 ? 18.540 -1.744 -16.368 1.00 95.81 80 GLU A C 1
ATOM 615 O O . GLU A 1 80 ? 18.217 -2.597 -17.195 1.00 95.81 80 GLU A O 1
ATOM 620 N N . HIS A 1 81 ? 17.941 -1.674 -15.176 1.00 96.56 81 HIS A N 1
ATOM 621 C CA . HIS A 1 81 ? 16.903 -2.603 -14.748 1.00 96.56 81 HIS A CA 1
ATOM 622 C C . HIS A 1 81 ? 15.625 -2.394 -15.566 1.00 96.56 81 HIS A C 1
ATOM 624 O O . HIS A 1 81 ? 14.982 -3.358 -15.974 1.00 96.56 81 HIS A O 1
ATOM 630 N N . LEU A 1 82 ? 15.243 -1.134 -15.799 1.00 97.81 82 LEU A N 1
ATOM 631 C CA . LEU A 1 82 ? 14.047 -0.793 -16.566 1.00 97.81 82 LEU A CA 1
ATOM 632 C C . LEU A 1 82 ? 14.179 -1.229 -18.024 1.00 97.81 82 LEU A C 1
ATOM 634 O O . LEU A 1 82 ? 13.213 -1.741 -18.580 1.00 97.81 82 LEU A O 1
ATOM 638 N N . GLU A 1 83 ? 15.360 -1.070 -18.620 1.00 96.50 83 GLU A N 1
ATOM 639 C CA . GLU A 1 83 ? 15.664 -1.551 -19.971 1.00 96.50 83 GLU A CA 1
ATOM 640 C C . GLU A 1 83 ? 15.528 -3.079 -20.047 1.00 96.50 83 GLU A C 1
ATOM 642 O O . GLU A 1 83 ? 14.775 -3.584 -20.880 1.00 96.50 83 GLU A O 1
ATOM 647 N N . HIS A 1 84 ? 16.132 -3.813 -19.105 1.00 95.75 84 HIS A N 1
ATOM 648 C CA . HIS A 1 84 ? 16.001 -5.271 -19.029 1.00 95.75 84 HIS A CA 1
ATOM 649 C C . HIS A 1 84 ? 14.537 -5.729 -18.893 1.00 95.75 84 HIS A C 1
ATOM 651 O O . HIS A 1 84 ? 14.048 -6.567 -19.656 1.00 95.75 84 HIS A O 1
ATOM 657 N N . TRP A 1 85 ? 13.802 -5.170 -17.928 1.00 96.44 85 TRP A N 1
ATOM 658 C CA . TRP A 1 85 ? 12.419 -5.566 -17.654 1.00 96.44 85 TRP A CA 1
ATOM 659 C C . TRP A 1 85 ? 11.421 -5.055 -18.699 1.00 96.44 85 TRP A C 1
ATOM 661 O O . TRP A 1 85 ? 10.326 -5.608 -18.817 1.00 96.44 85 TRP A O 1
ATOM 671 N N . ALA A 1 86 ? 11.775 -4.043 -19.492 1.00 95.75 86 ALA A N 1
ATOM 672 C CA . ALA A 1 86 ? 10.960 -3.602 -20.619 1.00 95.75 86 ALA A CA 1
ATOM 673 C C . ALA A 1 86 ? 10.913 -4.646 -21.744 1.00 95.75 86 ALA A C 1
ATOM 675 O O . ALA A 1 86 ? 9.893 -4.728 -22.425 1.00 95.75 86 ALA A O 1
ATOM 676 N N . GLU A 1 87 ? 11.958 -5.462 -21.894 1.00 95.38 87 GLU A N 1
ATOM 677 C CA . GLU A 1 87 ? 12.073 -6.473 -22.955 1.00 95.38 87 GLU A CA 1
ATOM 678 C C . GLU A 1 87 ? 11.853 -7.908 -22.450 1.00 95.38 87 GLU A C 1
ATOM 680 O O . GLU A 1 87 ? 11.463 -8.779 -23.218 1.00 95.38 87 GLU A O 1
ATOM 685 N N . SER A 1 88 ? 12.030 -8.161 -21.150 1.00 95.19 88 SER A N 1
ATOM 686 C CA . SER A 1 88 ? 11.892 -9.498 -20.555 1.00 95.19 88 SER A CA 1
ATOM 687 C C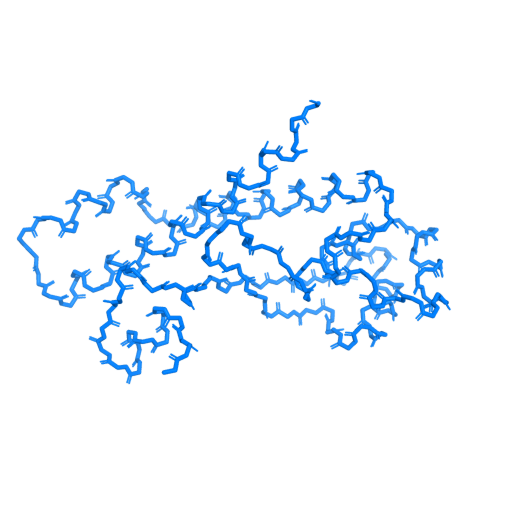 . SER A 1 88 ? 10.482 -10.083 -20.702 1.00 95.19 88 SER A C 1
ATOM 689 O O . SER A 1 88 ? 9.508 -9.486 -20.243 1.00 95.19 88 SER A O 1
ATOM 691 N N . ASP A 1 89 ? 10.341 -11.294 -21.243 1.00 94.81 89 ASP A N 1
ATOM 692 C CA . ASP A 1 89 ? 9.057 -12.023 -21.284 1.00 94.81 89 ASP A CA 1
ATOM 693 C C . ASP A 1 89 ? 8.527 -12.402 -19.893 1.00 94.81 89 ASP A C 1
ATOM 695 O O . ASP A 1 89 ? 7.358 -12.744 -19.730 1.00 94.81 89 ASP A O 1
ATOM 699 N N . LYS A 1 90 ? 9.378 -12.302 -18.870 1.00 95.12 90 LYS A N 1
ATOM 700 C CA . LYS A 1 90 ? 9.072 -12.666 -17.487 1.00 95.12 90 LYS A CA 1
ATOM 701 C C . LYS A 1 90 ? 8.644 -11.484 -16.626 1.00 95.12 90 LYS A C 1
ATOM 703 O O . LYS A 1 90 ? 8.666 -11.584 -15.410 1.00 95.12 90 LYS A O 1
ATOM 708 N N . VAL A 1 91 ? 8.259 -10.349 -17.214 1.00 96.44 91 VAL A N 1
ATOM 709 C CA . VAL A 1 91 ? 7.920 -9.125 -16.458 1.00 96.44 91 VAL A CA 1
ATOM 710 C C . VAL A 1 91 ? 6.881 -9.351 -15.351 1.00 96.44 91 VAL A C 1
ATOM 712 O O . VAL A 1 91 ? 6.973 -8.727 -14.298 1.00 96.44 91 VAL A O 1
ATOM 715 N N . SER A 1 92 ? 5.947 -10.290 -15.534 1.00 95.94 92 SER A N 1
ATOM 716 C CA . SER A 1 92 ? 4.975 -10.697 -14.510 1.00 95.94 92 SER A CA 1
ATOM 717 C C . SER A 1 92 ? 5.614 -11.205 -13.218 1.00 95.94 92 SER A C 1
ATOM 719 O O . SER A 1 92 ? 4.987 -11.107 -12.161 1.00 95.94 92 SER A O 1
ATOM 721 N N . ASP A 1 93 ? 6.852 -11.702 -13.274 1.00 96.44 93 ASP A N 1
ATOM 722 C CA . ASP A 1 93 ? 7.568 -12.232 -12.117 1.00 96.44 93 ASP A CA 1
ATOM 723 C C . ASP A 1 93 ? 7.775 -11.158 -11.044 1.00 96.44 93 ASP A C 1
ATOM 725 O O . ASP A 1 93 ? 7.753 -11.461 -9.853 1.00 96.44 93 ASP A O 1
ATOM 729 N N . LEU A 1 94 ? 7.813 -9.878 -11.440 1.00 96.75 94 LEU A N 1
ATOM 730 C CA . LEU A 1 94 ? 7.874 -8.729 -10.533 1.00 96.75 94 LEU A CA 1
ATOM 731 C C . LEU A 1 94 ? 6.708 -8.664 -9.536 1.00 96.75 94 LEU A C 1
ATOM 733 O O . LEU A 1 94 ? 6.820 -7.961 -8.532 1.00 96.75 94 LEU A O 1
ATOM 737 N N . THR A 1 95 ? 5.611 -9.382 -9.776 1.00 96.19 95 THR A N 1
ATOM 738 C CA . THR A 1 95 ? 4.466 -9.464 -8.855 1.00 96.19 95 THR A CA 1
ATOM 739 C C . THR A 1 95 ? 4.642 -10.504 -7.746 1.00 96.19 95 THR A C 1
ATOM 741 O O . THR A 1 95 ? 3.933 -10.436 -6.740 1.00 96.19 95 THR A O 1
ATOM 744 N N . TYR A 1 96 ? 5.591 -11.435 -7.885 1.00 94.25 96 TYR A N 1
ATOM 745 C CA . TYR A 1 96 ? 5.778 -12.538 -6.943 1.00 94.25 96 TYR A CA 1
ATOM 746 C C . TYR A 1 96 ? 6.923 -12.269 -5.961 1.00 94.25 96 TYR A C 1
ATOM 748 O O . TYR A 1 96 ? 7.976 -11.774 -6.372 1.00 94.25 96 TYR A O 1
ATOM 756 N N . PRO A 1 97 ? 6.777 -12.631 -4.674 1.00 88.56 97 PRO A N 1
ATOM 757 C CA . PRO A 1 97 ? 7.838 -12.468 -3.680 1.00 88.56 97 PRO A CA 1
ATOM 758 C C . PRO A 1 97 ? 9.169 -13.109 -4.092 1.00 88.56 97 PRO A C 1
ATOM 760 O O . PRO A 1 97 ? 10.208 -12.480 -3.925 1.00 88.56 97 PRO A O 1
ATOM 763 N N . ASP A 1 98 ? 9.123 -14.282 -4.727 1.00 88.25 98 ASP A N 1
ATOM 764 C CA . ASP A 1 98 ? 10.301 -15.095 -5.071 1.00 88.25 98 ASP A CA 1
ATOM 765 C C . ASP A 1 98 ? 11.004 -14.669 -6.375 1.00 88.25 98 ASP A C 1
ATOM 767 O O . ASP A 1 98 ? 11.865 -15.383 -6.894 1.00 88.25 98 ASP A O 1
ATOM 771 N N . CYS A 1 99 ? 10.641 -13.509 -6.933 1.00 89.94 99 CYS A N 1
ATOM 772 C CA . CYS A 1 99 ? 11.330 -12.940 -8.088 1.00 89.94 99 CYS A CA 1
ATOM 773 C C . CYS A 1 99 ? 12.823 -12.776 -7.790 1.00 89.94 99 CYS A C 1
ATOM 775 O O . CYS A 1 99 ? 13.201 -12.091 -6.840 1.00 89.94 99 CYS A O 1
ATOM 777 N N . SER A 1 100 ? 13.677 -13.341 -8.645 1.00 86.81 100 SER A N 1
ATOM 778 C CA . SER A 1 100 ? 15.111 -13.073 -8.582 1.00 86.81 100 SER A CA 1
ATOM 779 C C . SER A 1 100 ? 15.354 -11.631 -9.024 1.00 86.81 100 SER A C 1
ATOM 781 O O . SER A 1 100 ? 15.249 -11.302 -10.205 1.00 86.81 100 SER A O 1
ATOM 783 N N . LEU A 1 101 ? 15.595 -10.756 -8.052 1.00 89.00 101 LEU A N 1
ATOM 784 C CA . LEU A 1 101 ? 15.847 -9.336 -8.253 1.00 89.00 101 LEU A CA 1
ATOM 785 C C . LEU A 1 101 ? 17.067 -8.925 -7.433 1.00 89.00 101 LEU A C 1
ATOM 787 O O . LEU A 1 101 ? 17.351 -9.505 -6.384 1.00 89.00 101 LEU A O 1
ATOM 791 N N . GLU A 1 102 ? 17.790 -7.917 -7.907 1.00 89.88 102 GLU A N 1
ATOM 792 C CA . GLU A 1 102 ? 18.923 -7.372 -7.170 1.00 89.88 102 GLU A CA 1
ATOM 793 C C . GLU A 1 102 ? 18.491 -6.832 -5.805 1.00 89.88 102 GLU A C 1
ATOM 795 O O . GLU A 1 102 ? 17.554 -6.033 -5.695 1.00 89.88 102 GLU A O 1
ATOM 800 N N . THR A 1 103 ? 19.237 -7.208 -4.762 1.00 89.06 103 THR A N 1
ATOM 801 C CA . THR A 1 103 ? 18.968 -6.809 -3.374 1.00 89.06 103 THR A CA 1
ATOM 802 C C . THR A 1 103 ? 18.841 -5.294 -3.224 1.00 89.06 103 THR A C 1
ATOM 804 O O . THR A 1 103 ? 18.017 -4.819 -2.451 1.00 89.06 103 THR A O 1
ATOM 807 N N . GLN A 1 104 ? 19.595 -4.507 -4.000 1.00 91.81 104 GLN A N 1
ATOM 808 C CA . GLN A 1 104 ? 19.529 -3.048 -3.924 1.00 91.81 104 GLN A CA 1
ATOM 809 C C . GLN A 1 104 ? 18.157 -2.488 -4.344 1.00 91.81 104 GLN A C 1
ATOM 811 O O . GLN A 1 104 ? 17.705 -1.493 -3.768 1.00 91.81 104 GLN A O 1
ATOM 816 N N . VAL A 1 105 ? 17.487 -3.100 -5.328 1.00 94.44 105 VAL A N 1
ATOM 817 C CA . VAL A 1 105 ? 16.148 -2.673 -5.767 1.00 94.44 105 VAL A CA 1
ATOM 818 C C . VAL A 1 105 ? 15.122 -2.980 -4.682 1.00 94.44 105 VAL A C 1
ATOM 820 O O . VAL A 1 105 ? 14.315 -2.112 -4.350 1.00 94.44 105 VAL A O 1
ATOM 823 N N . GLU A 1 106 ? 15.205 -4.169 -4.079 1.00 93.69 106 GLU A N 1
ATOM 824 C CA . GLU A 1 106 ? 14.374 -4.565 -2.937 1.00 93.69 106 GLU A CA 1
ATOM 825 C C . GLU A 1 106 ? 14.558 -3.600 -1.759 1.00 93.69 106 GLU A C 1
ATOM 827 O O . GLU A 1 106 ? 13.590 -3.009 -1.284 1.00 93.69 106 GLU A O 1
ATOM 832 N N . THR A 1 107 ? 15.796 -3.336 -1.333 1.00 93.56 107 THR A N 1
ATOM 833 C CA . THR A 1 107 ? 16.075 -2.405 -0.228 1.00 93.56 107 THR A CA 1
ATOM 834 C C . THR A 1 107 ? 15.510 -1.008 -0.496 1.00 93.56 107 THR A C 1
ATOM 836 O O . THR A 1 107 ? 14.908 -0.405 0.395 1.00 93.56 107 THR A O 1
ATOM 839 N N . LYS A 1 108 ? 15.648 -0.480 -1.721 1.00 95.44 108 LYS A N 1
ATOM 840 C CA . LYS A 1 108 ? 15.072 0.824 -2.101 1.00 95.44 108 LYS A CA 1
ATOM 841 C C . LYS A 1 108 ? 13.539 0.808 -2.044 1.00 95.44 108 LYS A C 1
ATOM 843 O O . LYS A 1 108 ? 12.954 1.748 -1.501 1.00 95.44 108 LYS A O 1
ATOM 848 N N . ALA A 1 109 ? 12.906 -0.260 -2.531 1.00 96.31 109 ALA A N 1
ATOM 849 C CA . ALA A 1 109 ? 11.455 -0.436 -2.503 1.00 96.31 109 ALA A CA 1
ATOM 850 C C . ALA A 1 109 ? 10.912 -0.463 -1.069 1.00 96.31 109 ALA A C 1
ATOM 852 O O . ALA A 1 109 ? 9.975 0.272 -0.736 1.00 96.31 109 ALA A O 1
ATOM 853 N N . TRP A 1 110 ? 11.553 -1.239 -0.197 1.00 95.94 110 TRP A N 1
ATOM 854 C CA . TRP A 1 110 ? 11.188 -1.344 1.212 1.00 95.94 110 TRP A CA 1
ATOM 855 C C . TRP A 1 110 ? 11.441 -0.052 1.985 1.00 95.94 110 TRP A C 1
ATOM 857 O O . TRP A 1 110 ? 10.569 0.396 2.733 1.00 95.94 110 TRP A O 1
ATOM 867 N N . THR A 1 111 ? 12.569 0.616 1.733 1.00 96.31 111 THR A N 1
ATOM 868 C CA . THR A 1 111 ? 12.889 1.921 2.332 1.00 96.31 111 THR A CA 1
ATOM 869 C C . THR A 1 111 ? 11.845 2.974 1.959 1.00 96.31 111 THR A C 1
ATOM 871 O O . THR A 1 111 ? 11.354 3.703 2.828 1.00 96.31 111 THR A O 1
ATOM 874 N N . PHE A 1 112 ? 11.461 3.039 0.680 1.00 96.69 112 PHE A N 1
ATOM 875 C CA . PHE A 1 112 ? 10.421 3.949 0.206 1.00 96.69 112 PHE A CA 1
ATOM 876 C C . PHE A 1 112 ? 9.074 3.665 0.880 1.00 96.69 112 PHE A C 1
ATOM 878 O O . PHE A 1 112 ? 8.448 4.584 1.418 1.00 96.69 112 PHE A O 1
ATOM 885 N N . LEU A 1 113 ? 8.637 2.401 0.893 1.00 97.44 113 LEU A N 1
ATOM 886 C CA . LEU A 1 113 ? 7.362 2.030 1.502 1.00 97.44 113 LEU A CA 1
ATOM 887 C C . LEU A 1 113 ? 7.356 2.324 3.009 1.00 97.44 113 LEU A C 1
ATOM 889 O O . LEU A 1 113 ? 6.382 2.882 3.514 1.00 97.44 113 LEU A O 1
ATOM 893 N N . MET A 1 114 ? 8.451 2.035 3.717 1.00 97.31 114 MET A N 1
ATOM 894 C CA . MET A 1 114 ? 8.603 2.364 5.135 1.00 97.31 114 MET A CA 1
ATOM 895 C C . MET A 1 114 ? 8.446 3.870 5.380 1.00 97.31 114 MET A C 1
ATOM 897 O O . MET A 1 114 ? 7.695 4.272 6.272 1.00 97.31 114 MET A O 1
ATOM 901 N N . ALA A 1 115 ? 9.126 4.715 4.598 1.00 97.44 115 ALA A N 1
ATOM 902 C CA . ALA A 1 115 ? 9.000 6.167 4.716 1.00 97.44 115 ALA A CA 1
ATOM 903 C C . ALA A 1 115 ? 7.561 6.634 4.438 1.00 97.44 115 ALA A C 1
ATOM 905 O O . ALA A 1 115 ? 7.022 7.470 5.168 1.00 97.44 115 ALA A O 1
ATOM 906 N N . ARG A 1 116 ? 6.906 6.048 3.428 1.00 97.56 116 ARG A N 1
ATOM 907 C CA . ARG A 1 116 ? 5.518 6.359 3.080 1.00 97.56 116 ARG A CA 1
ATOM 908 C C . ARG A 1 116 ? 4.542 5.973 4.189 1.00 97.56 116 ARG A C 1
ATOM 910 O O . ARG A 1 116 ? 3.670 6.777 4.509 1.00 97.56 116 ARG A O 1
ATOM 917 N N . ILE A 1 117 ? 4.689 4.794 4.790 1.00 97.50 117 ILE A N 1
ATOM 918 C CA . ILE A 1 117 ? 3.832 4.354 5.897 1.00 97.50 117 ILE A CA 1
ATOM 919 C C . ILE A 1 117 ? 4.030 5.246 7.126 1.00 97.50 117 ILE A C 1
ATOM 921 O O . ILE A 1 117 ? 3.043 5.684 7.711 1.00 97.50 117 ILE A O 1
ATOM 925 N N . LYS A 1 118 ? 5.274 5.591 7.482 1.00 97.25 118 LYS A N 1
ATOM 926 C CA . LYS A 1 118 ? 5.552 6.523 8.592 1.00 97.25 118 LYS A CA 1
ATOM 927 C C . LYS A 1 118 ? 4.897 7.888 8.369 1.00 97.25 118 LYS A C 1
ATOM 929 O O . LYS A 1 118 ? 4.297 8.439 9.288 1.00 97.25 118 LYS A O 1
ATOM 934 N N . LEU A 1 119 ? 4.953 8.407 7.139 1.00 97.62 119 LEU A N 1
ATOM 935 C CA . LEU A 1 119 ? 4.251 9.636 6.777 1.00 97.62 119 LEU A CA 1
ATOM 936 C C . LEU A 1 119 ? 2.733 9.480 6.954 1.00 97.62 119 LEU A C 1
ATOM 938 O O . LEU A 1 119 ? 2.117 10.328 7.588 1.00 97.62 119 LEU A O 1
ATOM 942 N N . LEU A 1 120 ? 2.135 8.391 6.461 1.00 97.44 120 LEU A N 1
ATOM 943 C CA . LEU A 1 120 ? 0.700 8.122 6.630 1.00 97.44 120 LEU A CA 1
ATOM 944 C C . LEU A 1 120 ? 0.293 8.032 8.107 1.00 97.44 120 LEU A C 1
ATOM 946 O O . LEU A 1 120 ? -0.700 8.639 8.494 1.00 97.44 120 LEU A O 1
ATOM 950 N N . GLN A 1 121 ? 1.079 7.350 8.943 1.00 97.06 121 GLN A N 1
ATOM 951 C CA . GLN A 1 121 ? 0.836 7.283 10.386 1.00 97.06 121 GLN A CA 1
ATOM 952 C C . GLN A 1 121 ? 0.878 8.672 11.039 1.00 97.06 121 GLN A C 1
ATOM 954 O O . GLN A 1 121 ? 0.035 8.967 11.882 1.00 97.06 121 GLN A O 1
ATOM 959 N N . SER A 1 122 ? 1.803 9.543 10.618 1.00 96.81 122 SER A N 1
ATOM 960 C CA . SER A 1 122 ? 1.922 10.906 11.161 1.00 96.81 122 SER A CA 1
ATOM 961 C C . SER A 1 122 ? 0.748 11.832 10.817 1.00 96.81 122 SER A C 1
ATOM 963 O O . SER A 1 122 ? 0.569 12.852 11.475 1.00 96.81 122 SER A O 1
ATOM 965 N N . LEU A 1 123 ? -0.067 11.482 9.812 1.00 96.94 123 LEU A N 1
ATOM 966 C CA . LEU A 1 123 ? -1.267 12.242 9.448 1.00 96.94 123 LEU A CA 1
ATOM 967 C C . LEU A 1 123 ? -2.454 11.967 10.381 1.00 96.94 123 LEU A C 1
ATOM 969 O O . LEU A 1 123 ? -3.426 12.723 10.366 1.00 96.94 123 LEU A O 1
ATOM 973 N N . TYR A 1 124 ? -2.404 10.905 11.190 1.00 97.12 124 TYR A N 1
ATOM 974 C CA . TYR A 1 124 ? -3.445 10.651 12.179 1.00 97.12 124 TYR A CA 1
ATOM 975 C C . TYR A 1 124 ? -3.283 11.585 13.384 1.00 97.12 124 TYR A C 1
ATOM 977 O O . TYR A 1 124 ? -2.183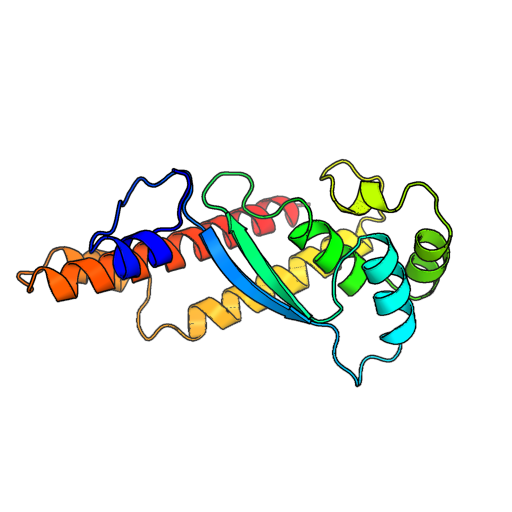 11.725 13.913 1.00 97.12 124 TYR A O 1
ATOM 985 N N . PRO A 1 125 ? -4.382 12.149 13.917 1.00 96.31 125 PRO A N 1
ATOM 986 C CA . PRO A 1 125 ? -4.325 13.047 15.073 1.00 96.31 125 PRO A CA 1
ATOM 987 C C . PRO A 1 125 ? -4.028 12.330 16.403 1.00 96.31 125 PRO A C 1
ATOM 989 O O . PRO A 1 125 ? -3.968 12.967 17.446 1.00 96.31 125 PRO A O 1
ATOM 992 N N . THR A 1 126 ? -3.927 10.999 16.393 1.00 97.38 126 THR A N 1
ATOM 993 C CA . THR A 1 126 ? -3.831 10.133 17.581 1.00 97.38 126 THR A CA 1
ATOM 994 C C . THR A 1 126 ? -2.981 8.913 17.260 1.00 97.38 126 THR A C 1
ATOM 996 O O . THR A 1 126 ? -3.032 8.395 16.137 1.00 97.38 126 THR A O 1
ATOM 999 N N . SER A 1 127 ? -2.254 8.395 18.249 1.00 97.25 127 SER A N 1
ATOM 1000 C CA . SER A 1 127 ? -1.526 7.131 18.110 1.00 97.25 127 SER A CA 1
ATOM 1001 C C . SER A 1 127 ? -2.468 5.923 18.189 1.00 97.25 127 SER A C 1
ATOM 1003 O O . SER A 1 127 ? -3.632 6.041 18.578 1.00 97.25 127 SER A O 1
ATOM 1005 N N . LEU A 1 128 ? -1.999 4.735 17.795 1.00 96.88 128 LEU A N 1
ATOM 1006 C CA . LEU A 1 128 ? -2.766 3.492 17.972 1.00 96.88 128 LEU A CA 1
ATOM 1007 C C . LEU A 1 128 ? -3.105 3.246 19.454 1.00 96.88 128 LEU A C 1
ATOM 1009 O O . LEU A 1 128 ? -4.220 2.849 19.773 1.00 96.88 128 LEU A O 1
ATOM 1013 N N . GLN A 1 129 ? -2.164 3.542 20.353 1.00 97.31 129 GLN A N 1
ATOM 1014 C CA . GLN A 1 129 ? -2.342 3.360 21.794 1.00 97.31 129 GLN A CA 1
ATOM 1015 C C . GLN A 1 129 ? -3.381 4.318 22.383 1.00 97.31 129 GLN A C 1
ATOM 1017 O O . GLN A 1 129 ? -4.130 3.923 23.273 1.00 97.31 129 GLN A O 1
ATOM 1022 N N . ASP A 1 130 ? -3.460 5.551 21.879 1.00 97.56 130 ASP A N 1
ATOM 1023 C CA . ASP A 1 130 ? -4.492 6.501 22.310 1.00 97.56 130 ASP A CA 1
ATOM 1024 C C . ASP A 1 130 ? -5.882 5.986 21.939 1.00 97.56 130 ASP A C 1
ATOM 1026 O O . ASP A 1 130 ? -6.786 5.973 22.766 1.00 97.56 130 ASP A O 1
ATOM 1030 N N . ASP A 1 131 ? -6.047 5.473 20.721 1.00 98.00 131 ASP A N 1
ATOM 1031 C CA . ASP A 1 131 ? -7.344 4.973 20.267 1.00 98.00 131 ASP A CA 1
ATOM 1032 C C . ASP A 1 131 ? -7.811 3.736 21.016 1.00 98.00 131 ASP A C 1
ATOM 1034 O O . ASP A 1 131 ? -8.996 3.627 21.327 1.00 98.00 131 ASP A O 1
ATOM 1038 N N . LEU A 1 132 ? -6.885 2.822 21.318 1.00 97.12 132 LEU A N 1
ATOM 1039 C CA . LEU A 1 132 ? -7.172 1.639 22.125 1.00 97.12 132 LEU A CA 1
ATOM 1040 C C . LEU A 1 132 ? -7.661 2.012 23.530 1.00 97.12 132 LEU A C 1
ATOM 1042 O O . LEU A 1 132 ? -8.423 1.251 24.116 1.00 97.12 132 LEU A O 1
ATOM 1046 N N . LYS A 1 133 ? -7.277 3.181 24.057 1.00 97.25 133 LYS A N 1
ATOM 1047 C CA . LYS A 1 133 ? -7.834 3.716 25.307 1.00 97.25 133 LYS A CA 1
ATOM 1048 C C . LYS A 1 133 ? -9.208 4.340 25.071 1.00 97.25 133 LYS A C 1
ATOM 1050 O O . LYS A 1 133 ? -10.170 3.929 25.713 1.00 97.25 133 LYS A O 1
ATOM 1055 N N . ILE A 1 134 ? -9.324 5.253 24.101 1.00 96.38 134 ILE A N 1
ATOM 1056 C CA . ILE A 1 134 ? -10.569 5.999 23.837 1.00 96.38 134 ILE A CA 1
ATOM 1057 C C . ILE A 1 134 ? -11.731 5.048 23.505 1.00 96.38 134 ILE A C 1
ATOM 1059 O O . ILE A 1 134 ? -12.858 5.278 23.927 1.00 96.38 134 ILE A O 1
ATOM 1063 N N . VAL A 1 135 ? -11.486 3.950 22.780 1.00 95.62 135 VAL A N 1
ATOM 1064 C CA . VAL A 1 135 ? -12.544 2.994 22.391 1.00 95.62 135 VAL A CA 1
ATOM 1065 C C . VAL A 1 135 ? -13.182 2.261 23.582 1.00 95.62 135 VAL A C 1
ATOM 1067 O O . VAL A 1 135 ? -14.255 1.670 23.431 1.00 95.62 135 VAL A O 1
ATOM 1070 N N . THR A 1 136 ? -12.523 2.276 24.747 1.00 94.94 136 THR A N 1
ATOM 1071 C CA . THR A 1 136 ? -13.009 1.661 25.995 1.00 94.94 136 THR A CA 1
ATOM 1072 C C . THR A 1 136 ? -13.794 2.625 26.884 1.00 94.94 136 THR A C 1
ATOM 1074 O O . THR A 1 136 ? -14.419 2.182 27.844 1.00 94.94 136 THR A O 1
ATOM 1077 N N . GLU A 1 137 ? -13.776 3.922 26.571 1.00 95.88 137 GLU A N 1
ATOM 1078 C CA . GLU A 1 137 ? -14.530 4.943 27.297 1.00 95.88 137 GLU A CA 1
ATOM 1079 C C . GLU A 1 137 ? -16.038 4.841 27.012 1.00 95.88 137 GLU A C 1
ATOM 1081 O O . GLU A 1 137 ? -16.471 4.227 26.033 1.00 95.88 137 GLU A O 1
ATOM 1086 N N . ASP A 1 138 ? -16.847 5.478 27.862 1.00 96.06 138 ASP A N 1
ATOM 1087 C CA . ASP A 1 138 ? -18.288 5.608 27.644 1.00 96.06 138 ASP A CA 1
ATOM 1088 C C . ASP A 1 138 ? -18.563 6.679 26.575 1.00 96.06 138 ASP A C 1
ATOM 1090 O O . ASP A 1 138 ? -18.584 7.886 26.832 1.00 96.06 138 ASP A O 1
ATOM 1094 N N . ILE A 1 139 ? -18.680 6.224 25.329 1.00 96.00 139 ILE A N 1
ATOM 1095 C CA . ILE A 1 139 ? -18.890 7.042 24.135 1.00 96.00 139 ILE A CA 1
ATOM 1096 C C . ILE A 1 139 ? -20.023 6.460 23.291 1.00 96.00 139 ILE A C 1
ATOM 1098 O O . ILE A 1 139 ? -20.340 5.278 23.375 1.00 96.00 139 ILE A O 1
ATOM 1102 N N . SER A 1 140 ? -20.604 7.280 22.413 1.00 96.44 140 SER A N 1
ATOM 1103 C CA . SER A 1 140 ? -21.655 6.814 21.506 1.00 96.44 140 SER A CA 1
ATOM 1104 C C . SER A 1 140 ? -21.169 5.723 20.547 1.00 96.44 140 SER A C 1
ATOM 1106 O O . SER A 1 140 ? -20.017 5.731 20.099 1.00 96.44 140 SER A O 1
ATOM 1108 N N . ASP A 1 141 ? -22.084 4.840 20.144 1.00 94.88 141 ASP A N 1
ATOM 1109 C CA . ASP A 1 141 ? -21.789 3.730 19.232 1.00 94.88 141 ASP A CA 1
ATOM 1110 C C . ASP A 1 141 ? -21.183 4.202 17.904 1.00 94.88 141 ASP A C 1
ATOM 1112 O O . ASP A 1 141 ? -20.197 3.642 17.427 1.00 94.88 141 ASP A O 1
ATOM 1116 N N . TYR A 1 142 ? -21.697 5.295 17.334 1.00 95.56 142 TYR A N 1
ATOM 1117 C CA . TYR A 1 142 ? -21.157 5.864 16.095 1.00 95.56 142 TYR A CA 1
ATOM 1118 C C . TYR A 1 142 ? -19.710 6.340 16.253 1.00 95.56 142 TYR A C 1
ATOM 1120 O O . TYR A 1 142 ? -18.878 6.128 15.368 1.00 95.56 142 TYR A O 1
ATOM 1128 N N . ARG A 1 143 ? -19.383 6.959 17.396 1.00 96.38 143 ARG A N 1
ATOM 1129 C CA . ARG A 1 143 ? -18.011 7.383 17.693 1.00 96.38 143 ARG A CA 1
ATOM 1130 C C . ARG A 1 143 ? -17.110 6.168 17.890 1.00 96.38 143 ARG A C 1
ATOM 1132 O O . ARG A 1 143 ? -15.981 6.167 17.401 1.00 96.38 143 ARG A O 1
ATOM 1139 N N . LYS A 1 144 ? -17.620 5.125 18.546 1.00 96.75 144 LYS A N 1
ATOM 1140 C CA . LYS A 1 144 ? -16.912 3.860 18.742 1.00 96.75 144 LYS A CA 1
ATOM 1141 C C . LYS A 1 144 ? -16.574 3.189 17.412 1.00 96.75 144 LYS A C 1
ATOM 1143 O O . LYS A 1 144 ? -15.421 2.816 17.223 1.00 96.75 144 LYS A O 1
ATOM 1148 N N . LEU A 1 145 ? -17.515 3.125 16.467 1.00 97.56 145 LEU A N 1
ATOM 1149 C CA . LEU A 1 145 ? -17.278 2.590 15.120 1.00 97.56 145 LEU A CA 1
ATOM 1150 C C . LEU A 1 145 ? -16.188 3.369 14.370 1.00 97.56 145 LEU A C 1
ATOM 1152 O O . LEU A 1 145 ? -15.282 2.766 13.797 1.00 97.56 145 LEU A O 1
ATOM 1156 N N . ALA A 1 146 ? -16.221 4.704 14.416 1.00 97.00 146 ALA A N 1
ATOM 1157 C CA . ALA A 1 146 ? -15.193 5.532 13.781 1.00 97.00 146 ALA A CA 1
ATOM 1158 C C . ALA A 1 146 ? -13.796 5.299 14.389 1.00 97.00 146 ALA A C 1
ATOM 1160 O O . ALA A 1 146 ? -12.802 5.219 13.666 1.00 97.00 146 ALA A O 1
ATOM 1161 N N . ILE A 1 147 ? -13.711 5.147 15.715 1.00 97.69 147 ILE A N 1
ATOM 1162 C CA . ILE A 1 147 ? -12.448 4.831 16.394 1.00 97.69 147 ILE A CA 1
ATOM 1163 C C . ILE A 1 147 ? -11.989 3.410 16.056 1.00 97.69 147 ILE A C 1
ATOM 1165 O O . ILE A 1 147 ? -10.808 3.212 15.794 1.00 97.69 147 ILE A O 1
ATOM 1169 N N . GLN A 1 148 ? -12.893 2.430 16.005 1.00 97.56 148 GLN A N 1
ATOM 1170 C CA . GLN A 1 148 ? -12.562 1.059 15.611 1.00 97.56 148 GLN A CA 1
ATOM 1171 C C . GLN A 1 148 ? -12.004 0.990 14.188 1.00 97.56 148 GLN A C 1
ATOM 1173 O O . GLN A 1 148 ? -11.014 0.295 13.969 1.00 97.56 148 GLN A O 1
ATOM 1178 N N . LEU A 1 149 ? -12.573 1.746 13.243 1.00 97.88 149 LEU A N 1
ATOM 1179 C CA . LEU A 1 149 ? -12.013 1.853 11.895 1.00 97.88 149 LEU A CA 1
ATOM 1180 C C . LEU A 1 149 ? -10.591 2.430 11.939 1.00 97.88 149 LEU A C 1
ATOM 1182 O O . LEU A 1 149 ? -9.669 1.853 11.371 1.00 97.88 149 LEU A O 1
ATOM 1186 N N . ARG A 1 150 ? -10.387 3.519 12.688 1.00 97.19 150 ARG A N 1
ATOM 1187 C CA . ARG A 1 150 ? -9.074 4.163 12.839 1.00 97.19 150 ARG A CA 1
ATOM 1188 C C . ARG A 1 150 ? -8.028 3.242 13.487 1.00 97.19 150 ARG A C 1
ATOM 1190 O O . ARG A 1 150 ? -6.860 3.264 13.096 1.00 97.19 150 ARG A O 1
ATOM 1197 N N . ILE A 1 151 ? -8.435 2.411 14.449 1.00 97.75 151 ILE A N 1
ATOM 1198 C CA . ILE A 1 151 ? -7.599 1.356 15.048 1.00 97.75 151 ILE A CA 1
ATOM 1199 C C . ILE A 1 151 ? -7.225 0.314 13.998 1.00 97.75 151 ILE A C 1
ATOM 1201 O O . ILE A 1 151 ? -6.056 -0.068 13.923 1.00 97.75 151 ILE A O 1
ATOM 1205 N N . ALA A 1 152 ? -8.191 -0.139 13.198 1.00 97.19 152 ALA A N 1
ATOM 1206 C CA . ALA A 1 152 ? -7.970 -1.156 12.177 1.00 97.19 152 ALA A CA 1
ATOM 1207 C C . ALA A 1 152 ? -6.973 -0.668 11.111 1.00 97.19 152 ALA A C 1
ATOM 1209 O O . ALA A 1 152 ? -5.981 -1.344 10.842 1.00 97.19 152 ALA A O 1
ATOM 1210 N N . GLU A 1 153 ? -7.151 0.556 10.606 1.00 97.56 153 GLU A N 1
ATOM 1211 C CA . GLU A 1 153 ? -6.226 1.192 9.662 1.00 97.56 153 GLU A CA 1
ATOM 1212 C C . GLU A 1 153 ? -4.805 1.302 10.237 1.00 97.56 153 GLU A C 1
ATOM 1214 O O . GLU A 1 153 ? -3.839 0.848 9.618 1.00 97.56 153 GLU A O 1
ATOM 1219 N N . LYS A 1 154 ? -4.660 1.848 11.454 1.00 97.56 154 LYS A N 1
ATOM 1220 C CA . LYS A 1 154 ? -3.346 1.991 12.104 1.00 97.56 154 LYS A CA 1
ATOM 1221 C C . LYS A 1 154 ? -2.688 0.649 12.409 1.00 97.56 154 LYS A C 1
ATOM 1223 O O . LYS A 1 154 ? -1.467 0.555 12.309 1.00 97.56 154 LYS A O 1
ATOM 1228 N N . SER A 1 155 ? -3.472 -0.375 12.741 1.00 96.50 155 SER A N 1
ATOM 1229 C CA . SER A 1 155 ? -2.974 -1.739 12.944 1.00 96.50 155 SER A CA 1
ATOM 1230 C C . SER A 1 155 ? -2.386 -2.313 11.655 1.00 96.50 155 SER A C 1
ATOM 1232 O O . SER A 1 155 ? -1.282 -2.844 11.689 1.00 96.50 155 SER A O 1
ATOM 1234 N N . ILE A 1 156 ? -3.053 -2.135 10.507 1.00 97.50 156 ILE A N 1
ATOM 1235 C CA . ILE A 1 156 ? -2.527 -2.577 9.202 1.00 97.50 156 ILE A CA 1
ATOM 1236 C C . ILE A 1 156 ? -1.215 -1.856 8.873 1.00 97.50 156 ILE A C 1
ATOM 1238 O O . ILE A 1 156 ? -0.236 -2.500 8.497 1.00 97.50 156 ILE A O 1
ATOM 1242 N N . LEU A 1 157 ? -1.161 -0.532 9.060 1.00 97.50 157 LEU A N 1
ATOM 1243 C CA . LEU A 1 157 ? 0.064 0.245 8.839 1.00 97.50 157 LEU A CA 1
ATOM 1244 C C . LEU A 1 157 ? 1.211 -0.214 9.754 1.00 97.50 157 LEU A C 1
ATOM 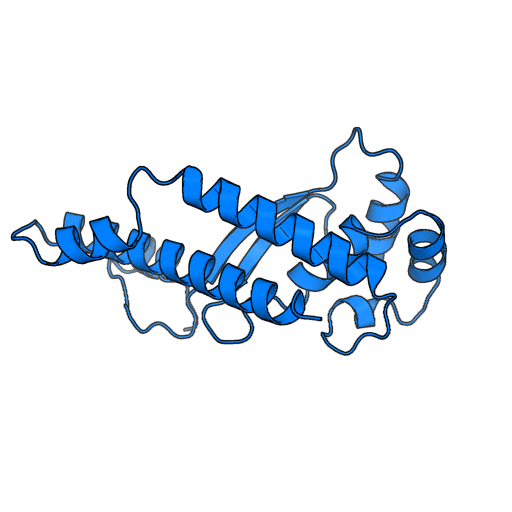1246 O O . LEU A 1 157 ? 2.349 -0.334 9.304 1.00 97.50 157 LEU A O 1
ATOM 1250 N N . GLN A 1 158 ? 0.915 -0.497 11.024 1.00 95.75 158 GLN A N 1
ATOM 1251 C CA . GLN A 1 158 ? 1.896 -0.981 11.995 1.00 95.75 158 GLN A CA 1
ATOM 1252 C C . GLN A 1 158 ? 2.430 -2.371 11.619 1.00 95.75 158 GLN A C 1
ATOM 1254 O O . GLN A 1 158 ? 3.644 -2.559 11.558 1.00 95.75 158 GLN A O 1
ATOM 1259 N N . SER A 1 159 ? 1.551 -3.318 11.280 1.00 94.62 159 SER A N 1
ATOM 1260 C CA . SER A 1 159 ? 1.959 -4.652 10.822 1.00 94.62 159 SER A CA 1
ATOM 1261 C C . SER A 1 159 ? 2.773 -4.597 9.527 1.00 94.62 159 SER A C 1
ATOM 1263 O O . SER A 1 159 ? 3.743 -5.337 9.375 1.00 94.62 159 SER A O 1
ATOM 1265 N N . ALA A 1 160 ? 2.438 -3.685 8.607 1.00 96.38 160 ALA A N 1
ATOM 1266 C CA . ALA A 1 160 ? 3.227 -3.458 7.400 1.00 96.38 160 ALA A CA 1
ATOM 1267 C C . ALA A 1 160 ? 4.640 -2.937 7.708 1.00 96.38 160 ALA A C 1
ATOM 1269 O O . ALA A 1 160 ? 5.602 -3.393 7.093 1.00 96.38 160 ALA A O 1
ATOM 1270 N N . LEU A 1 161 ? 4.799 -2.041 8.688 1.00 95.25 161 LEU A N 1
ATOM 1271 C CA . LEU A 1 161 ? 6.127 -1.604 9.131 1.00 95.25 161 LEU A CA 1
ATOM 1272 C C . LEU A 1 161 ? 6.936 -2.739 9.751 1.00 95.25 161 LEU A C 1
ATOM 1274 O O . LEU A 1 161 ? 8.111 -2.887 9.425 1.00 95.25 161 LEU A O 1
ATOM 1278 N N . GLU A 1 162 ? 6.321 -3.544 10.612 1.00 94.62 162 GLU A N 1
ATOM 1279 C CA . GLU A 1 162 ? 6.982 -4.692 11.242 1.00 94.62 162 GLU A CA 1
ATOM 1280 C C . GLU A 1 162 ? 7.445 -5.712 10.195 1.00 94.62 162 GLU A C 1
ATOM 1282 O O . GLU A 1 162 ? 8.578 -6.193 10.254 1.00 94.62 162 GLU A O 1
ATOM 1287 N N . TYR A 1 163 ? 6.611 -5.979 9.188 1.00 93.88 163 TYR A N 1
ATOM 1288 C CA . TYR A 1 163 ? 6.945 -6.834 8.049 1.00 93.88 163 TYR A CA 1
ATOM 1289 C C . TYR A 1 163 ? 8.159 -6.325 7.256 1.00 93.88 163 TYR A C 1
ATOM 1291 O O . TYR A 1 163 ? 9.007 -7.121 6.844 1.00 93.88 163 TYR A O 1
ATOM 1299 N N . ILE A 1 164 ? 8.260 -5.011 7.043 1.00 93.69 164 ILE A N 1
ATOM 1300 C CA . ILE A 1 164 ? 9.395 -4.396 6.342 1.00 93.69 164 ILE A CA 1
ATOM 1301 C C . ILE A 1 164 ? 10.662 -4.470 7.205 1.00 93.69 164 ILE A C 1
ATOM 1303 O O . ILE A 1 164 ? 11.709 -4.903 6.737 1.00 93.69 164 ILE A O 1
ATOM 1307 N N . GLN A 1 165 ? 10.563 -4.129 8.491 1.00 90.50 165 GLN A N 1
ATOM 1308 C CA . GLN A 1 165 ? 11.699 -4.136 9.421 1.00 90.50 165 GLN A CA 1
ATOM 1309 C C . GLN A 1 165 ? 12.317 -5.522 9.616 1.00 90.50 165 GLN A C 1
ATOM 1311 O O . GLN A 1 165 ? 13.504 -5.629 9.909 1.00 90.50 165 GLN A O 1
ATOM 1316 N N . GLN A 1 166 ? 11.533 -6.591 9.477 1.00 88.62 166 GLN A N 1
ATOM 1317 C CA . GLN A 1 166 ? 12.053 -7.958 9.522 1.00 88.62 166 GLN A CA 1
ATOM 1318 C C . GLN A 1 166 ? 12.940 -8.298 8.314 1.00 88.62 166 GLN A C 1
ATOM 1320 O O . GLN A 1 166 ? 13.784 -9.178 8.441 1.00 88.62 166 GLN A O 1
ATOM 1325 N N . ARG A 1 167 ? 12.779 -7.599 7.181 1.00 81.50 167 ARG A N 1
ATOM 1326 C CA . ARG A 1 167 ? 13.578 -7.776 5.952 1.00 81.50 167 ARG A CA 1
ATOM 1327 C C . ARG A 1 167 ? 14.833 -6.913 5.906 1.00 81.50 167 ARG A C 1
ATOM 1329 O O . ARG A 1 167 ? 15.779 -7.280 5.227 1.00 81.50 167 ARG A O 1
ATOM 1336 N N . ASP A 1 168 ? 14.844 -5.806 6.642 1.00 67.00 168 ASP A N 1
ATOM 1337 C CA . ASP A 1 168 ? 16.022 -4.940 6.803 1.00 67.00 168 ASP A CA 1
ATOM 1338 C C . ASP A 1 168 ? 17.033 -5.482 7.835 1.00 67.00 168 ASP A C 1
ATOM 1340 O O . ASP A 1 168 ? 18.067 -4.855 8.079 1.00 67.00 168 ASP A O 1
ATOM 1344 N N . LYS A 1 169 ? 16.756 -6.626 8.477 1.00 53.88 169 LYS A N 1
ATOM 1345 C CA . LYS A 1 169 ? 17.722 -7.269 9.376 1.00 53.88 169 LYS A CA 1
ATOM 1346 C C . LYS A 1 169 ? 18.798 -7.989 8.543 1.00 53.88 169 LYS A C 1
ATOM 1348 O O . LYS A 1 169 ? 18.417 -8.748 7.655 1.00 53.88 169 LYS A O 1
ATOM 1353 N N . PRO A 1 170 ? 20.094 -7.732 8.810 1.00 44.78 170 PRO A N 1
ATOM 1354 C CA . PRO A 1 170 ? 21.212 -8.322 8.072 1.00 44.78 170 PRO A CA 1
ATOM 1355 C C . PRO A 1 170 ? 21.301 -9.842 8.231 1.00 44.78 170 PRO A C 1
ATOM 1357 O O . PRO A 1 170 ? 20.841 -10.360 9.277 1.00 44.78 170 PRO A O 1
#

Sequence (170 aa):
GARSNADLLVHNGFVYPDNLHDSFRVRLGVAKSDPLAAERGRVLARLALPTAADFVLLRGPQPVEGQLLAFLRVFSMQQEHLEHWAESDKVSDLTYPDCSLETQVETKAWTFLMARIKLLQSLYPTSLQDDLKIVTEDISDYRKLAIQLRIAEKSILQSALEYIQQRDKP